Protein AF-A0A522Z2T2-F1 (afdb_monomer)

Nearest PDB structures (foldseek):
  3mfx-assembly2_C-2  TM=6.746E-01  e=1.496E-04  Shewanella oneidensis
  3mfx-assembly1_A  TM=7.084E-01  e=4.549E-04  Shewanella oneidensis
  2pyp-assembly1_A  TM=6.637E-01  e=7.012E-04  Halorhodospira halophila
  1f9i-assembly1_A  TM=6.410E-01  e=2.269E-03  Halorhodospira halophila
  8yb4-assembly1_B  TM=4.774E-01  e=7.808E-03  Arabidopsis thaliana

Radius of gyration: 19.18 Å; Cα contacts (8 Å, |Δi|>4): 299; chains: 1; bounding box: 54×28×52 Å

Secondary structure (DSSP, 8-state):
----EEEETTT--B--S-TTSPEEEE--HHHHHHHHHHHHTTSSSEEEEEEGGGEEEEE-HHHHHHHT--HHHHTTSBHHHHTT-TTTTSTTS---TTT--S-TTHHHHHHHHHH---EEEEEEEEEETTEEEEEEEEEEEETTEEEEEEESS---

Sequence (156 aa):
MSPLRRRCCWCKADLGGPSDAPATDGVCGPCRKALIPSFLDTLPDATILVGDGVRVKSANAAARGEVGRELPDIEDRVLGEIFGCPHAGKPGGCPDPGDCAPCSVQVPVEDTLRNGTPHEDVPAVLRVESRYIPLYVTTRRVKGGVLLSLGRSPSD

Structure (mmCIF, N/CA/C/O backbone):
data_AF-A0A522Z2T2-F1
#
_entry.id   AF-A0A522Z2T2-F1
#
loop_
_atom_site.group_PDB
_atom_site.id
_atom_site.type_symbol
_atom_site.label_atom_id
_atom_site.label_alt_id
_atom_site.label_comp_id
_atom_site.label_asym_id
_atom_site.label_entity_id
_atom_site.label_seq_id
_atom_site.pdbx_PDB_ins_code
_atom_site.Cartn_x
_atom_site.Cartn_y
_atom_site.Cartn_z
_atom_site.occupancy
_atom_site.B_iso_or_equiv
_atom_site.auth_seq_id
_atom_site.auth_comp_id
_atom_site.auth_asym_id
_atom_site.auth_atom_id
_atom_site.pdbx_PDB_model_num
ATOM 1 N N . MET A 1 1 ? 32.204 4.276 -23.599 1.00 64.88 1 MET A N 1
ATOM 2 C CA . MET A 1 1 ? 31.414 3.106 -23.152 1.00 64.88 1 MET A CA 1
ATOM 3 C C . MET A 1 1 ? 30.794 2.470 -24.379 1.00 64.88 1 MET A C 1
ATOM 5 O O . MET A 1 1 ? 30.131 3.187 -25.118 1.00 64.88 1 MET A O 1
ATOM 9 N N . SER A 1 2 ? 31.041 1.183 -24.627 1.00 69.31 2 SER A N 1
ATOM 10 C CA . SER A 1 2 ? 30.378 0.466 -25.722 1.00 69.31 2 SER A CA 1
ATOM 11 C C . SER A 1 2 ? 28.878 0.343 -25.431 1.00 69.31 2 SER A C 1
ATOM 13 O O . SER A 1 2 ? 28.511 0.143 -24.269 1.00 69.31 2 SER A O 1
ATOM 15 N N . PRO A 1 3 ? 28.005 0.489 -26.439 1.00 79.38 3 PRO A N 1
ATOM 16 C CA . PRO A 1 3 ? 26.574 0.309 -26.246 1.00 79.38 3 PRO A CA 1
ATOM 17 C C . PRO A 1 3 ? 26.275 -1.149 -25.877 1.00 79.38 3 PRO A C 1
ATOM 19 O O . PRO A 1 3 ? 26.951 -2.063 -26.341 1.00 79.38 3 PRO A O 1
ATOM 22 N N . LEU A 1 4 ? 25.273 -1.356 -25.022 1.00 89.38 4 LEU A N 1
ATOM 23 C CA . LEU A 1 4 ? 24.837 -2.673 -24.553 1.00 89.38 4 LEU A CA 1
ATOM 24 C C . LEU A 1 4 ? 23.411 -2.934 -25.024 1.00 89.38 4 LEU A C 1
ATOM 26 O O . LEU A 1 4 ? 22.572 -2.028 -25.002 1.00 89.38 4 LEU A O 1
ATOM 30 N N . ARG A 1 5 ? 23.128 -4.182 -25.393 1.00 93.00 5 ARG A N 1
ATOM 31 C CA . ARG A 1 5 ? 21.759 -4.649 -25.598 1.00 93.00 5 ARG A CA 1
ATOM 32 C C . ARG A 1 5 ? 21.145 -4.971 -24.246 1.00 93.00 5 ARG A C 1
ATOM 34 O O . ARG A 1 5 ? 21.795 -5.599 -23.416 1.00 93.00 5 ARG A O 1
ATOM 41 N N . ARG A 1 6 ? 19.893 -4.591 -24.009 1.00 94.12 6 ARG A N 1
ATOM 42 C CA . ARG A 1 6 ? 19.199 -4.906 -22.755 1.00 94.12 6 ARG A CA 1
ATOM 43 C C . ARG A 1 6 ? 17.984 -5.772 -23.016 1.00 94.12 6 ARG A C 1
ATOM 45 O O . ARG A 1 6 ? 17.191 -5.481 -23.904 1.00 94.12 6 ARG A O 1
ATOM 52 N N . ARG A 1 7 ? 17.792 -6.794 -22.190 1.00 95.12 7 ARG A N 1
ATOM 53 C CA . ARG A 1 7 ? 16.581 -7.623 -22.190 1.00 95.12 7 ARG A CA 1
ATOM 54 C C . ARG A 1 7 ? 16.011 -7.738 -20.787 1.00 95.12 7 ARG A C 1
ATOM 56 O O . ARG A 1 7 ? 16.730 -7.608 -19.798 1.00 95.12 7 ARG A O 1
ATOM 63 N N . CYS A 1 8 ? 14.715 -7.995 -20.681 1.00 94.75 8 CYS A N 1
ATOM 64 C CA . CYS A 1 8 ? 14.122 -8.289 -19.389 1.00 94.75 8 CYS A CA 1
ATOM 65 C C . CYS A 1 8 ? 14.595 -9.662 -18.889 1.00 94.75 8 CYS A C 1
ATOM 67 O O . CYS A 1 8 ? 14.428 -10.656 -19.591 1.00 94.75 8 CYS A O 1
ATOM 69 N N . CYS A 1 9 ? 15.115 -9.759 -17.665 1.00 94.69 9 CYS A N 1
ATOM 70 C CA . CYS A 1 9 ? 15.505 -11.036 -17.068 1.00 94.69 9 CYS A CA 1
ATOM 71 C C . CYS A 1 9 ? 14.315 -11.995 -16.906 1.00 94.69 9 CYS A C 1
ATOM 73 O O . CYS A 1 9 ? 14.511 -13.207 -16.974 1.00 94.69 9 CYS A O 1
ATOM 75 N N . TRP A 1 10 ? 13.099 -11.456 -16.765 1.00 93.19 10 TRP A N 1
ATOM 76 C CA . TRP A 1 10 ? 11.876 -12.208 -16.498 1.00 93.19 10 TRP A CA 1
ATOM 77 C C . TRP A 1 10 ? 11.132 -12.588 -17.783 1.00 93.19 10 TRP A C 1
ATOM 79 O O . TRP A 1 10 ? 11.160 -13.744 -18.189 1.00 93.19 10 TRP A O 1
ATOM 89 N N . CYS A 1 11 ? 10.522 -11.622 -18.481 1.00 95.06 11 CYS A N 1
ATOM 90 C CA . CYS A 1 11 ? 9.722 -11.896 -19.684 1.00 95.06 11 CYS A CA 1
ATOM 91 C C . CYS A 1 11 ? 10.523 -11.922 -20.993 1.00 95.06 11 CYS A C 1
ATOM 93 O O . CYS A 1 11 ? 9.941 -12.086 -22.060 1.00 95.06 11 CYS A O 1
ATOM 95 N N . LYS A 1 12 ? 11.843 -11.703 -20.932 1.00 93.75 12 LYS A N 1
ATOM 96 C CA . LYS A 1 12 ? 12.754 -11.645 -22.091 1.00 93.75 12 LYS A CA 1
ATOM 97 C C . LYS A 1 12 ? 12.449 -10.554 -23.127 1.00 93.75 12 LYS A C 1
ATOM 99 O O . LYS A 1 12 ? 13.113 -10.518 -24.157 1.00 93.75 12 LYS A O 1
ATOM 104 N N . ALA A 1 13 ? 11.528 -9.629 -22.836 1.00 94.44 13 ALA A N 1
ATOM 105 C CA . ALA A 1 13 ? 11.248 -8.480 -23.695 1.00 94.44 13 ALA A CA 1
ATOM 106 C C . ALA A 1 13 ? 12.515 -7.659 -23.979 1.00 94.44 13 ALA A C 1
ATOM 108 O O . ALA A 1 13 ? 13.332 -7.446 -23.076 1.00 94.44 13 ALA A O 1
ATOM 109 N N . ASP A 1 14 ? 12.654 -7.182 -25.216 1.00 93.75 14 ASP A N 1
ATOM 110 C CA . ASP A 1 14 ? 13.746 -6.295 -25.612 1.00 93.75 14 ASP A CA 1
ATOM 111 C C . ASP A 1 14 ? 13.560 -4.911 -24.964 1.00 93.75 14 ASP A C 1
ATOM 113 O O . ASP A 1 14 ? 12.473 -4.332 -25.002 1.00 93.75 14 ASP A O 1
ATOM 117 N N . LEU A 1 15 ? 14.609 -4.404 -24.316 1.00 93.00 15 LEU A N 1
ATOM 118 C CA . LEU A 1 15 ? 14.635 -3.110 -23.621 1.00 93.00 15 LEU A CA 1
ATOM 119 C C . LEU A 1 15 ? 15.507 -2.079 -24.361 1.00 93.00 15 LEU A C 1
ATOM 121 O O . LEU A 1 15 ? 15.860 -1.031 -23.799 1.00 93.00 15 LEU A O 1
ATOM 125 N N . GLY A 1 16 ? 15.864 -2.384 -25.610 1.00 92.81 16 GLY A N 1
ATOM 126 C CA . GLY A 1 16 ? 16.629 -1.544 -26.518 1.00 92.81 16 GLY A CA 1
ATOM 127 C C . GLY A 1 16 ? 18.139 -1.782 -26.472 1.00 92.81 16 GLY A C 1
ATOM 128 O O . GLY A 1 16 ? 18.678 -2.466 -25.598 1.00 92.81 16 GLY A O 1
ATOM 129 N N . GLY A 1 17 ? 18.820 -1.145 -27.423 1.00 90.25 17 GLY A N 1
ATOM 130 C CA . GLY A 1 17 ? 20.255 -1.275 -27.677 1.00 90.25 17 GLY A CA 1
ATOM 131 C C . GLY A 1 17 ? 20.541 -1.974 -29.015 1.00 90.25 17 GLY A C 1
ATOM 132 O O . GLY A 1 17 ? 19.614 -2.494 -29.638 1.00 90.25 17 GLY A O 1
ATOM 133 N N . PRO A 1 18 ? 21.799 -1.967 -29.487 1.00 90.94 18 PRO A N 1
ATOM 134 C CA . PRO A 1 18 ? 22.174 -2.609 -30.747 1.00 90.94 18 PRO A CA 1
ATOM 135 C C . PRO A 1 18 ? 22.023 -4.132 -30.672 1.00 90.94 18 PRO A C 1
ATOM 137 O O . PRO A 1 18 ? 22.346 -4.740 -29.654 1.00 90.94 18 PRO A O 1
ATOM 140 N N . SER A 1 19 ? 21.542 -4.765 -31.742 1.00 86.12 19 SER A N 1
ATOM 141 C CA . SER A 1 19 ? 21.282 -6.213 -31.784 1.00 86.12 19 SER A CA 1
ATOM 142 C C . SER A 1 19 ? 22.541 -7.078 -31.664 1.00 86.12 19 SER A C 1
ATOM 144 O O . SER A 1 19 ? 22.454 -8.221 -31.219 1.00 86.12 19 SER A O 1
ATOM 146 N N . ASP A 1 20 ? 23.685 -6.527 -32.060 1.00 88.31 20 ASP A N 1
ATOM 147 C CA . ASP A 1 20 ? 25.023 -7.122 -32.102 1.00 88.31 20 ASP A CA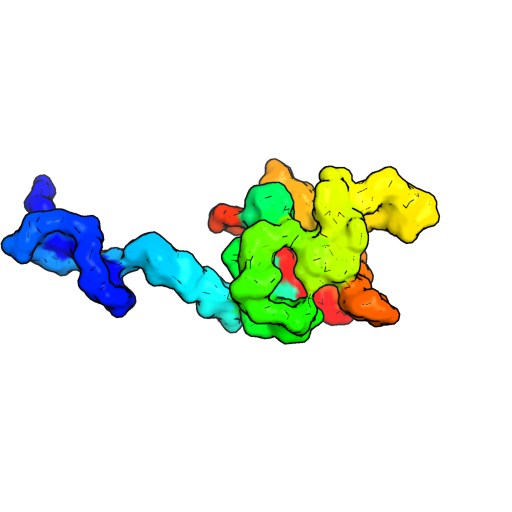 1
ATOM 148 C C . ASP A 1 20 ? 25.884 -6.794 -30.866 1.00 88.31 20 ASP A C 1
ATOM 150 O O . ASP A 1 20 ? 27.005 -7.283 -30.734 1.00 88.31 20 ASP A O 1
ATOM 154 N N . ALA A 1 21 ? 25.360 -5.999 -29.929 1.00 89.56 21 ALA A N 1
ATOM 155 C CA . ALA A 1 21 ? 26.043 -5.666 -28.687 1.00 89.56 21 ALA A CA 1
ATOM 156 C C . ALA A 1 21 ? 25.916 -6.775 -27.619 1.00 89.56 21 ALA A C 1
ATOM 158 O O . ALA A 1 21 ? 24.910 -7.494 -27.582 1.00 89.56 21 ALA A O 1
ATOM 159 N N . PRO A 1 22 ? 26.874 -6.876 -26.673 1.00 90.00 22 PRO A N 1
ATOM 160 C CA . PRO A 1 22 ? 26.738 -7.736 -25.501 1.00 90.00 22 PRO A CA 1
ATOM 161 C C . PRO A 1 22 ? 25.434 -7.459 -24.743 1.00 90.00 22 PRO A C 1
ATOM 163 O O . PRO A 1 22 ? 25.052 -6.302 -24.534 1.00 90.00 22 PRO A O 1
ATOM 166 N N . ALA A 1 23 ? 24.755 -8.532 -24.333 1.00 89.00 23 ALA A N 1
ATOM 167 C CA . ALA A 1 23 ? 23.475 -8.447 -23.645 1.00 89.00 23 ALA A CA 1
ATOM 168 C C . ALA A 1 23 ? 23.658 -8.309 -22.129 1.00 89.00 23 ALA A C 1
ATOM 170 O O . ALA A 1 23 ? 24.373 -9.095 -21.509 1.00 89.00 23 ALA A O 1
ATOM 171 N N . THR A 1 24 ? 22.948 -7.359 -21.529 1.00 93.06 24 THR A N 1
ATOM 172 C CA . THR A 1 24 ? 22.735 -7.285 -20.083 1.00 93.06 24 THR A CA 1
ATOM 173 C C . THR A 1 24 ? 21.266 -7.467 -19.742 1.00 93.06 24 THR A C 1
ATOM 175 O O . THR A 1 24 ? 20.362 -7.243 -20.556 1.00 93.06 24 THR A O 1
ATOM 178 N N . ASP A 1 25 ? 21.030 -7.903 -18.512 1.00 92.69 25 ASP A N 1
ATOM 179 C CA . ASP A 1 25 ? 19.695 -8.147 -18.000 1.00 92.69 25 ASP A CA 1
ATOM 180 C C . ASP A 1 25 ? 19.193 -6.939 -17.187 1.00 92.69 25 ASP A C 1
ATOM 182 O O . ASP A 1 25 ? 19.935 -6.300 -16.441 1.00 92.69 25 ASP A O 1
ATOM 186 N N . GLY A 1 26 ? 17.907 -6.623 -17.337 1.00 91.00 26 GLY A N 1
ATOM 187 C CA . GLY A 1 26 ? 17.175 -5.641 -16.533 1.00 91.00 26 GLY A CA 1
ATOM 188 C C . GLY A 1 26 ? 15.745 -6.106 -16.254 1.00 91.00 26 GLY A C 1
ATOM 189 O O . GLY A 1 26 ? 15.358 -7.207 -16.634 1.00 91.00 26 GLY A O 1
ATOM 190 N N . VAL A 1 27 ? 14.913 -5.280 -15.619 1.00 92.38 27 VAL A N 1
ATOM 191 C CA . VAL A 1 27 ? 13.489 -5.599 -15.394 1.00 92.38 27 VAL A CA 1
ATOM 192 C C . VAL A 1 27 ? 12.627 -4.576 -16.124 1.00 92.38 27 VAL A C 1
ATOM 194 O O . VAL A 1 27 ? 12.732 -3.373 -15.876 1.00 92.38 27 VAL A O 1
ATOM 197 N N . CYS A 1 28 ? 11.779 -5.043 -17.043 1.00 94.38 28 CYS A N 1
ATOM 198 C CA . CYS A 1 28 ? 10.869 -4.167 -17.775 1.00 94.38 28 CYS A CA 1
ATOM 199 C C . CYS A 1 28 ? 9.810 -3.564 -16.836 1.00 94.38 28 CYS A C 1
ATOM 201 O O . CYS A 1 28 ? 9.549 -4.088 -15.753 1.00 94.38 28 CYS A O 1
ATOM 203 N N . GLY A 1 29 ? 9.175 -2.463 -17.250 1.00 90.81 29 GLY A N 1
ATOM 204 C CA . GLY A 1 29 ? 8.119 -1.811 -16.463 1.00 90.81 29 GLY A CA 1
ATOM 205 C C . GLY A 1 29 ? 6.998 -2.763 -16.012 1.00 90.81 29 GLY A C 1
ATOM 206 O O . GLY A 1 29 ? 6.704 -2.783 -14.816 1.00 90.81 29 GLY A O 1
ATOM 207 N N . PRO A 1 30 ? 6.411 -3.573 -16.916 1.00 92.12 30 PRO A N 1
ATOM 208 C CA . PRO A 1 30 ? 5.396 -4.566 -16.560 1.00 92.12 30 PRO A CA 1
ATOM 209 C C . PRO A 1 30 ? 5.867 -5.589 -15.519 1.00 92.12 30 PRO A C 1
ATOM 211 O O . PRO A 1 30 ? 5.218 -5.743 -14.489 1.00 92.12 30 PRO A O 1
ATOM 214 N N . CYS A 1 31 ? 7.026 -6.227 -15.724 1.00 91.25 31 CYS A N 1
ATOM 215 C CA . CYS A 1 31 ? 7.559 -7.195 -14.761 1.00 91.25 31 CYS A CA 1
ATOM 216 C C . CYS A 1 31 ? 7.891 -6.541 -13.419 1.00 91.25 31 CYS A C 1
ATOM 218 O O . CYS A 1 31 ? 7.637 -7.133 -12.380 1.00 91.25 31 CYS A O 1
ATOM 220 N N . ARG A 1 32 ? 8.389 -5.298 -13.412 1.00 89.94 32 ARG A N 1
ATOM 221 C CA . ARG A 1 32 ? 8.641 -4.566 -12.165 1.00 89.94 32 ARG A CA 1
ATOM 222 C C . ARG A 1 32 ? 7.353 -4.339 -11.373 1.00 89.94 32 ARG A C 1
ATOM 224 O O . ARG A 1 32 ? 7.379 -4.473 -10.158 1.00 89.94 32 ARG A O 1
ATOM 231 N N . LYS A 1 33 ? 6.245 -3.998 -12.042 1.00 86.19 33 LYS A N 1
ATOM 232 C CA . LYS A 1 33 ? 4.933 -3.855 -11.389 1.00 86.19 33 LYS A CA 1
ATOM 233 C C . LYS A 1 33 ? 4.428 -5.196 -10.851 1.00 86.19 33 LYS A C 1
ATOM 235 O O . LYS A 1 33 ? 4.003 -5.255 -9.706 1.00 86.19 33 LYS A O 1
ATOM 240 N N . ALA A 1 34 ? 4.560 -6.264 -11.637 1.00 87.44 34 ALA A N 1
ATOM 241 C CA . ALA A 1 34 ? 4.135 -7.608 -11.247 1.00 87.44 34 ALA A CA 1
ATOM 242 C C . ALA A 1 34 ? 4.901 -8.180 -10.037 1.00 87.44 34 ALA A C 1
ATOM 244 O O . ALA A 1 34 ? 4.393 -9.070 -9.369 1.00 87.44 34 ALA A O 1
ATOM 245 N N . LEU A 1 35 ? 6.100 -7.666 -9.733 1.00 89.38 35 LEU A N 1
ATOM 246 C CA . LEU A 1 35 ? 6.871 -8.065 -8.551 1.00 89.38 35 LEU A CA 1
ATOM 247 C C . LEU A 1 35 ? 6.371 -7.436 -7.244 1.00 89.38 35 LEU A C 1
ATOM 249 O O . LEU A 1 35 ? 6.713 -7.941 -6.179 1.00 89.38 35 LEU A O 1
ATOM 253 N N . ILE A 1 36 ? 5.600 -6.342 -7.295 1.00 90.88 36 ILE A N 1
ATOM 254 C CA . ILE A 1 36 ? 5.175 -5.625 -6.083 1.00 90.88 36 ILE A CA 1
ATOM 255 C C . ILE A 1 36 ? 4.319 -6.522 -5.177 1.00 90.88 36 ILE A C 1
ATOM 257 O O . ILE A 1 36 ? 4.676 -6.632 -4.006 1.00 90.88 36 ILE A O 1
ATOM 261 N N . PRO A 1 37 ? 3.264 -7.210 -5.663 1.00 88.31 37 PRO A N 1
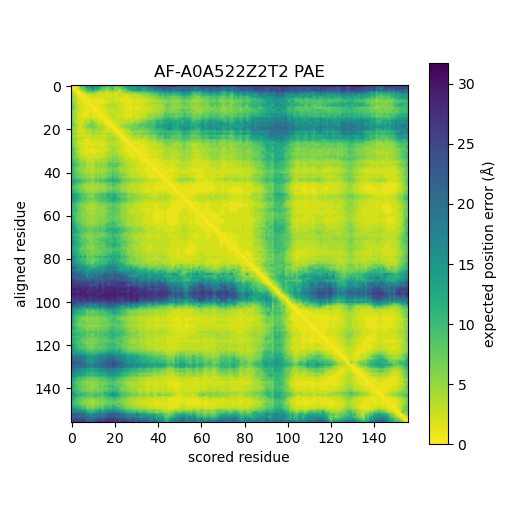ATOM 262 C CA . PRO A 1 37 ? 2.499 -8.128 -4.822 1.00 88.31 37 PRO A CA 1
ATOM 263 C C . PRO A 1 37 ? 3.371 -9.209 -4.182 1.00 88.31 37 PRO A C 1
ATOM 265 O O . PRO A 1 37 ? 3.304 -9.396 -2.975 1.00 88.31 37 PRO A O 1
ATOM 268 N N . SER A 1 38 ? 4.254 -9.843 -4.962 1.00 89.50 38 SER A N 1
ATOM 269 C CA . SER A 1 38 ? 5.140 -10.903 -4.465 1.00 89.50 38 SER A CA 1
ATOM 270 C C . SER A 1 38 ? 6.145 -10.409 -3.427 1.00 89.50 38 SER A C 1
ATOM 272 O O . SER A 1 38 ? 6.511 -11.160 -2.532 1.00 89.50 38 SER A O 1
ATOM 274 N N . PHE A 1 39 ? 6.598 -9.158 -3.526 1.00 91.50 39 PHE A N 1
ATOM 275 C CA . PHE A 1 39 ? 7.396 -8.534 -2.473 1.00 91.50 39 PHE A CA 1
ATOM 276 C C . PHE A 1 39 ? 6.560 -8.288 -1.212 1.00 91.50 39 PHE A C 1
ATOM 278 O O . PHE A 1 39 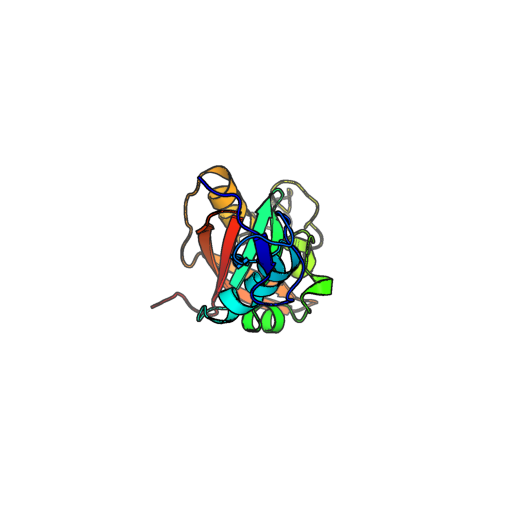? 7.014 -8.573 -0.112 1.00 91.50 39 PHE A O 1
ATOM 285 N N . LEU A 1 40 ? 5.331 -7.785 -1.345 1.00 95.12 40 LEU A N 1
ATOM 286 C CA . LEU A 1 40 ? 4.459 -7.586 -0.184 1.00 95.12 40 LEU A CA 1
ATOM 287 C C . LEU A 1 40 ? 4.083 -8.920 0.486 1.00 95.12 40 LEU A C 1
ATOM 289 O O . LEU A 1 40 ? 3.887 -8.950 1.696 1.00 95.12 40 LEU A O 1
ATOM 293 N N . ASP A 1 41 ? 4.018 -10.020 -0.270 1.00 95.12 41 ASP A N 1
ATOM 294 C CA . ASP A 1 41 ? 3.805 -11.375 0.258 1.00 95.12 41 ASP A CA 1
ATOM 295 C C . ASP A 1 41 ? 4.968 -11.866 1.146 1.00 95.12 41 ASP A C 1
ATOM 297 O O . ASP A 1 41 ? 4.801 -12.842 1.871 1.00 95.12 41 ASP A O 1
ATOM 301 N N . THR A 1 42 ? 6.134 -11.202 1.138 1.00 94.00 42 THR A N 1
ATOM 302 C CA . THR A 1 42 ? 7.222 -11.506 2.089 1.00 94.00 42 THR A CA 1
ATOM 303 C C . THR A 1 42 ? 7.063 -10.795 3.432 1.00 94.00 42 THR A C 1
ATOM 305 O O . THR A 1 42 ? 7.858 -11.038 4.338 1.00 94.00 42 THR A O 1
ATOM 308 N N . LEU A 1 43 ? 6.109 -9.867 3.553 1.00 92.19 43 LEU A N 1
ATOM 309 C CA . LEU A 1 43 ? 5.823 -9.173 4.806 1.00 92.19 43 LEU A CA 1
ATOM 310 C C . LEU A 1 43 ? 4.921 -10.049 5.690 1.00 92.19 43 LEU A C 1
ATOM 312 O O . LEU A 1 43 ? 4.030 -10.714 5.161 1.00 92.19 43 LEU A O 1
ATOM 316 N N . PRO A 1 44 ? 5.144 -10.062 7.016 1.00 88.56 44 PRO A N 1
ATOM 317 C CA . PRO A 1 44 ? 4.403 -10.937 7.925 1.00 88.56 44 PRO A CA 1
ATOM 318 C C . PRO A 1 44 ? 2.936 -10.518 8.091 1.00 88.56 44 PRO A C 1
ATOM 320 O O . PRO A 1 44 ? 2.073 -11.371 8.293 1.00 88.56 44 PRO A O 1
ATOM 323 N N . ASP A 1 45 ? 2.654 -9.220 7.979 1.00 90.81 45 ASP A N 1
ATOM 324 C CA . ASP A 1 45 ? 1.333 -8.656 8.239 1.00 90.81 45 ASP A CA 1
ATOM 325 C C . ASP A 1 45 ? 0.478 -8.579 6.974 1.00 90.81 45 ASP A C 1
ATOM 327 O O . ASP A 1 45 ? 0.974 -8.590 5.847 1.00 90.81 45 ASP A O 1
ATOM 331 N N . ALA A 1 46 ? -0.830 -8.407 7.147 1.00 94.00 46 ALA A N 1
ATOM 332 C CA . ALA A 1 46 ? -1.716 -8.015 6.060 1.00 94.00 46 ALA A CA 1
ATOM 333 C C . ALA A 1 46 ? -1.367 -6.591 5.590 1.00 94.00 46 ALA A C 1
ATOM 335 O O . ALA A 1 46 ? -1.754 -5.617 6.231 1.00 94.00 46 ALA A O 1
ATOM 336 N N . THR A 1 47 ? -0.650 -6.457 4.469 1.00 96.25 47 THR A N 1
ATOM 337 C CA . THR A 1 47 ? -0.101 -5.173 4.006 1.00 96.25 47 THR A CA 1
ATOM 338 C C . THR A 1 47 ? -0.677 -4.708 2.670 1.00 96.25 47 THR A C 1
ATOM 340 O O . THR A 1 47 ? -0.733 -5.443 1.679 1.00 96.25 47 THR A O 1
ATOM 343 N N . ILE A 1 48 ? -1.023 -3.421 2.623 1.00 96.38 48 ILE A N 1
ATOM 344 C CA . ILE A 1 48 ? -1.509 -2.689 1.453 1.00 96.38 48 ILE A CA 1
ATOM 345 C C . ILE A 1 48 ? -0.518 -1.568 1.126 1.00 96.38 48 ILE A C 1
ATOM 347 O O . ILE A 1 48 ? -0.156 -0.773 1.990 1.00 96.38 48 ILE A O 1
ATOM 351 N N . LEU A 1 49 ? -0.093 -1.467 -0.133 1.00 97.12 49 LEU A N 1
ATOM 352 C CA . LEU A 1 49 ? 0.662 -0.318 -0.627 1.00 97.12 49 LEU A CA 1
ATOM 353 C C . LEU A 1 49 ? -0.315 0.751 -1.116 1.00 97.12 49 LEU A C 1
ATOM 355 O O . LEU A 1 49 ? -1.061 0.527 -2.070 1.00 97.12 49 LEU A O 1
ATOM 359 N N . VAL A 1 50 ? -0.270 1.928 -0.502 1.00 96.62 50 VAL A N 1
ATOM 360 C CA . VAL A 1 50 ? -1.130 3.072 -0.813 1.00 96.62 50 VAL A CA 1
ATOM 361 C C . VAL A 1 50 ? -0.293 4.199 -1.413 1.00 96.62 50 VAL A C 1
ATOM 363 O O . VAL A 1 50 ? 0.733 4.584 -0.862 1.00 96.62 50 VAL A O 1
ATOM 366 N N . GLY A 1 51 ? -0.709 4.723 -2.560 1.00 94.88 51 GLY A N 1
ATOM 367 C CA . GLY A 1 51 ? -0.074 5.851 -3.237 1.00 94.88 51 GLY A CA 1
ATOM 368 C C . GLY A 1 51 ? -0.851 7.157 -3.075 1.00 94.88 51 GLY A C 1
ATOM 369 O O . GLY A 1 51 ? -1.698 7.306 -2.193 1.00 94.88 51 GLY A O 1
ATOM 370 N N . ASP A 1 52 ? -0.565 8.103 -3.967 1.00 89.94 52 ASP A N 1
ATOM 371 C CA . ASP A 1 52 ? -1.184 9.430 -3.970 1.00 89.94 52 ASP A CA 1
ATOM 372 C C . ASP A 1 52 ? -2.716 9.372 -4.045 1.00 89.94 52 ASP A C 1
ATOM 374 O O . ASP A 1 52 ? -3.301 8.472 -4.657 1.00 89.94 52 ASP A O 1
ATOM 378 N N . GLY A 1 53 ? -3.372 10.348 -3.411 1.00 87.19 53 GLY A N 1
ATOM 379 C CA . GLY A 1 53 ? -4.834 10.388 -3.312 1.00 87.19 53 GLY A CA 1
ATOM 380 C C . GLY A 1 53 ? -5.423 9.221 -2.514 1.00 87.19 53 GLY A C 1
ATOM 381 O O . GLY A 1 53 ? -6.580 8.873 -2.725 1.00 87.19 53 GLY A O 1
ATOM 382 N N . VAL A 1 54 ? -4.619 8.596 -1.643 1.00 90.62 54 VAL A N 1
ATOM 383 C CA . VAL A 1 54 ? -5.000 7.427 -0.835 1.00 90.62 54 VAL A CA 1
ATOM 384 C C . VAL A 1 54 ? -5.482 6.263 -1.719 1.00 90.62 54 VAL A C 1
ATOM 386 O O . VAL A 1 54 ? -6.400 5.522 -1.366 1.00 90.62 54 VAL A O 1
ATOM 389 N N . ARG A 1 55 ? -4.879 6.112 -2.908 1.00 93.44 55 ARG A N 1
ATOM 390 C CA . ARG A 1 55 ? -5.226 5.054 -3.867 1.00 93.44 55 ARG A CA 1
ATOM 391 C C . ARG A 1 55 ? -4.368 3.819 -3.678 1.00 93.44 55 ARG A C 1
ATOM 393 O O . ARG A 1 55 ? -3.141 3.911 -3.629 1.00 93.44 55 ARG A O 1
ATOM 400 N N . VAL A 1 56 ? -5.000 2.656 -3.642 1.00 95.00 56 VAL A N 1
ATOM 401 C CA . VAL A 1 56 ? -4.318 1.366 -3.524 1.00 95.00 56 VAL A CA 1
ATOM 402 C C . VAL A 1 56 ? -3.482 1.105 -4.775 1.00 95.00 56 VAL A C 1
ATOM 404 O O . VAL A 1 56 ? -3.945 1.250 -5.904 1.00 95.00 56 VAL A O 1
ATOM 407 N N . LYS A 1 57 ? -2.221 0.727 -4.580 1.00 95.12 57 LYS A N 1
ATOM 408 C CA . LYS A 1 57 ? -1.294 0.343 -5.653 1.00 95.12 57 LYS A CA 1
ATOM 409 C C . LYS A 1 57 ? -1.073 -1.158 -5.728 1.00 95.12 57 LYS A C 1
ATOM 411 O O . LYS A 1 57 ? -0.746 -1.637 -6.802 1.00 95.12 57 LYS A O 1
ATOM 416 N N . SER A 1 58 ? -1.179 -1.858 -4.601 1.00 95.75 58 SER A N 1
ATOM 417 C CA . SER A 1 58 ? -1.045 -3.313 -4.490 1.00 95.75 58 SER A CA 1
ATOM 418 C C . SER A 1 58 ? -1.416 -3.747 -3.068 1.00 95.75 58 SER A C 1
ATOM 420 O O . SER A 1 58 ? -1.419 -2.925 -2.153 1.00 95.75 58 SER A O 1
ATOM 422 N N . ALA A 1 59 ? -1.658 -5.038 -2.858 1.00 96.06 59 ALA A N 1
ATOM 423 C CA . ALA A 1 59 ? -1.796 -5.654 -1.539 1.00 96.06 59 ALA A CA 1
ATOM 424 C C . ALA A 1 59 ? -1.248 -7.088 -1.557 1.00 96.06 59 ALA A C 1
ATOM 426 O O . ALA A 1 59 ? -1.279 -7.739 -2.609 1.00 96.06 59 ALA A O 1
ATOM 427 N N . ASN A 1 60 ? -0.762 -7.578 -0.416 1.00 96.00 60 ASN A N 1
ATOM 428 C CA . ASN A 1 60 ? -0.378 -8.983 -0.272 1.00 96.00 60 ASN A CA 1
ATOM 429 C C . ASN A 1 60 ? -1.592 -9.904 -0.086 1.00 96.00 60 ASN A C 1
ATOM 431 O O . ASN A 1 60 ? -2.720 -9.446 0.107 1.00 96.00 60 ASN A O 1
ATOM 435 N N . ALA A 1 61 ? -1.364 -11.213 -0.167 1.00 94.69 61 ALA A N 1
ATOM 436 C CA . ALA A 1 61 ? -2.400 -12.231 -0.043 1.00 94.69 61 ALA A CA 1
ATOM 437 C C . ALA A 1 61 ? -3.163 -12.141 1.288 1.00 94.69 61 ALA A C 1
ATOM 439 O O . ALA A 1 61 ? -4.386 -12.274 1.294 1.00 94.69 61 ALA A O 1
ATOM 440 N N . ALA A 1 62 ? -2.469 -11.851 2.394 1.00 93.56 62 ALA A N 1
ATOM 441 C CA . ALA A 1 62 ? -3.093 -11.690 3.705 1.00 93.56 62 ALA A CA 1
ATOM 442 C C . ALA A 1 62 ? -4.078 -10.505 3.731 1.00 93.56 62 ALA A C 1
ATOM 444 O O . ALA A 1 62 ? -5.230 -10.675 4.123 1.00 93.56 62 ALA A O 1
ATOM 445 N N . ALA A 1 63 ? -3.682 -9.332 3.224 1.00 92.50 63 ALA A N 1
ATOM 446 C CA . ALA A 1 63 ? -4.574 -8.176 3.122 1.00 92.50 63 ALA A CA 1
ATOM 447 C C . ALA A 1 63 ? -5.763 -8.419 2.186 1.00 92.50 63 ALA A C 1
ATOM 449 O O . ALA A 1 63 ? -6.876 -8.003 2.497 1.00 92.50 63 ALA A O 1
ATOM 450 N N . ARG A 1 64 ? -5.560 -9.121 1.065 1.00 92.50 64 ARG A N 1
ATOM 451 C CA . ARG A 1 64 ? -6.664 -9.518 0.172 1.00 92.50 64 ARG A CA 1
ATOM 452 C C . ARG A 1 64 ? -7.665 -10.432 0.870 1.00 92.50 64 ARG A C 1
ATOM 454 O O . ARG A 1 64 ? -8.865 -10.251 0.688 1.00 92.50 64 ARG A O 1
ATOM 461 N N . GLY A 1 65 ? -7.177 -11.350 1.705 1.00 89.69 65 GLY A N 1
ATOM 462 C CA . GLY A 1 65 ? -8.008 -12.204 2.551 1.00 89.69 65 GLY A CA 1
ATOM 463 C C . GLY A 1 65 ? -8.831 -11.416 3.574 1.00 89.69 65 GLY A C 1
ATOM 464 O O . GLY A 1 65 ? -10.024 -11.666 3.704 1.00 89.69 65 GLY A O 1
ATOM 465 N N . GLU A 1 66 ? -8.227 -10.431 4.248 1.00 86.25 66 GLU A N 1
ATOM 466 C CA . GLU A 1 66 ? -8.925 -9.572 5.223 1.00 86.25 66 GLU A CA 1
ATOM 467 C C . GLU A 1 66 ? -9.965 -8.650 4.562 1.00 86.25 66 GLU A C 1
ATOM 469 O O . GLU A 1 66 ? -11.045 -8.424 5.105 1.00 86.25 66 GLU A O 1
ATOM 474 N N . VAL A 1 67 ? -9.666 -8.129 3.368 1.00 85.75 67 VAL A N 1
ATOM 475 C CA . VAL A 1 67 ? -10.585 -7.265 2.605 1.00 85.75 67 VAL A CA 1
ATOM 476 C C . VAL A 1 67 ? -11.651 -8.078 1.852 1.00 85.75 67 VAL A C 1
ATOM 478 O O . VAL A 1 67 ? -12.716 -7.550 1.532 1.00 85.75 67 VAL A O 1
ATOM 481 N N . GLY A 1 68 ? -11.382 -9.352 1.557 1.00 87.81 68 GLY A N 1
ATOM 482 C CA . GLY A 1 68 ? -12.252 -10.222 0.764 1.00 87.81 68 GLY A CA 1
ATOM 483 C C . GLY A 1 68 ? -12.315 -9.842 -0.720 1.00 87.81 68 GLY A C 1
ATOM 484 O O . GLY A 1 68 ? -13.371 -9.975 -1.337 1.00 87.81 68 GLY A O 1
ATOM 485 N N . ARG A 1 69 ? -11.223 -9.311 -1.292 1.00 89.88 69 ARG A N 1
ATOM 486 C CA . ARG A 1 69 ? -11.159 -8.823 -2.687 1.00 89.88 69 ARG A CA 1
ATOM 487 C C . ARG A 1 69 ? -9.822 -9.153 -3.347 1.00 89.88 69 ARG A C 1
ATOM 489 O O . ARG A 1 69 ? -8.782 -9.116 -2.690 1.00 89.88 69 ARG A O 1
ATOM 496 N N . GLU A 1 70 ? -9.834 -9.388 -4.658 1.00 92.94 70 GLU A N 1
ATOM 497 C CA . GLU A 1 70 ? -8.616 -9.650 -5.432 1.00 92.94 70 GLU A CA 1
ATOM 498 C C . GLU A 1 70 ? -7.938 -8.362 -5.925 1.00 92.94 70 GLU A C 1
ATOM 500 O O . GLU A 1 70 ? -8.549 -7.294 -5.956 1.00 92.94 70 GLU A O 1
ATOM 505 N N . LEU A 1 71 ? -6.659 -8.449 -6.333 1.00 91.50 71 LEU A N 1
ATOM 506 C CA . LEU A 1 71 ? -5.886 -7.289 -6.822 1.00 91.50 71 LEU A CA 1
ATOM 507 C C . LEU A 1 71 ? -6.629 -6.456 -7.884 1.00 91.50 71 LEU A C 1
ATOM 509 O O . LEU A 1 71 ? -6.693 -5.239 -7.709 1.00 91.50 71 LEU A O 1
ATOM 513 N N . PRO A 1 72 ? -7.225 -7.051 -8.939 1.00 91.88 72 PRO A N 1
ATOM 514 C CA . PRO A 1 72 ? -7.927 -6.277 -9.964 1.00 91.88 72 PRO A CA 1
ATOM 515 C C . PRO A 1 72 ? -9.123 -5.476 -9.432 1.00 91.88 72 PRO A C 1
ATOM 517 O O . PRO A 1 72 ? -9.508 -4.481 -10.043 1.00 91.88 72 PRO A O 1
ATOM 520 N N . ASP A 1 73 ? -9.701 -5.886 -8.299 1.00 89.88 73 ASP A N 1
ATOM 521 C CA . ASP A 1 73 ? -10.857 -5.224 -7.691 1.00 89.88 73 ASP A CA 1
ATOM 522 C C . ASP A 1 73 ? -10.459 -4.051 -6.788 1.00 89.88 73 ASP A C 1
ATOM 524 O O . ASP A 1 73 ? -11.283 -3.172 -6.520 1.00 89.88 73 ASP A O 1
ATOM 528 N N . ILE A 1 74 ? -9.213 -4.039 -6.303 1.00 91.88 74 ILE A N 1
ATOM 529 C CA . ILE A 1 74 ? -8.711 -3.041 -5.350 1.00 91.88 74 ILE A CA 1
ATOM 530 C C . ILE A 1 74 ? -7.689 -2.083 -5.958 1.00 91.88 74 ILE A C 1
ATOM 532 O O . ILE A 1 74 ? -7.554 -0.972 -5.456 1.00 91.88 74 ILE A O 1
ATOM 536 N N . GLU A 1 75 ? -6.971 -2.463 -7.017 1.00 92.94 75 GLU A N 1
ATOM 537 C CA . GLU A 1 75 ? -5.978 -1.589 -7.644 1.00 92.94 75 GLU A CA 1
ATOM 538 C C . GLU A 1 75 ? -6.602 -0.281 -8.147 1.00 92.94 75 GLU A C 1
ATOM 540 O O . GLU A 1 75 ? -7.678 -0.243 -8.740 1.00 92.94 75 GLU A O 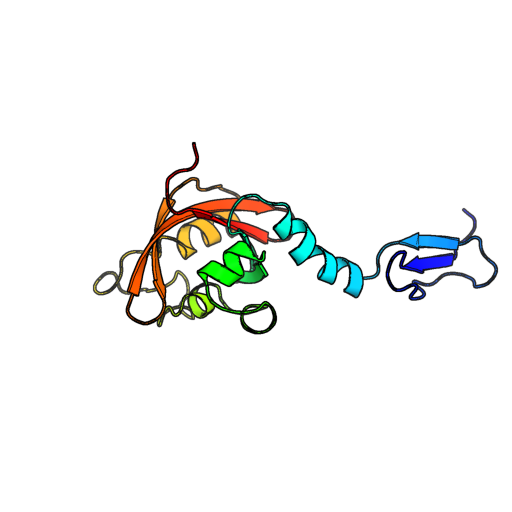1
ATOM 545 N N . ASP A 1 76 ? -5.897 0.816 -7.874 1.00 92.38 76 ASP A N 1
ATOM 546 C CA . ASP A 1 76 ? -6.282 2.195 -8.172 1.00 92.38 76 ASP A CA 1
ATOM 547 C C . ASP A 1 76 ? -7.589 2.673 -7.514 1.00 92.38 76 ASP A C 1
ATOM 549 O O . ASP A 1 76 ? -7.995 3.816 -7.725 1.00 92.38 76 ASP A O 1
ATOM 553 N N . ARG A 1 77 ? -8.225 1.868 -6.655 1.00 91.06 77 ARG A N 1
ATOM 554 C CA . ARG A 1 77 ? -9.367 2.295 -5.835 1.00 91.06 77 ARG A CA 1
ATOM 555 C C . ARG A 1 77 ? -8.923 3.167 -4.676 1.00 91.06 77 ARG A C 1
ATOM 557 O O . ARG A 1 77 ? -7.802 3.044 -4.177 1.00 91.06 77 ARG A O 1
ATOM 564 N N . VAL A 1 78 ? -9.817 4.044 -4.229 1.00 90.06 78 VAL A N 1
ATOM 565 C CA . VAL A 1 78 ? -9.584 4.802 -2.995 1.00 90.06 78 VAL A CA 1
ATOM 566 C C . VAL A 1 78 ? -9.660 3.828 -1.824 1.00 90.06 78 VAL A C 1
ATOM 568 O O . VAL A 1 78 ? -10.549 2.982 -1.777 1.00 90.06 78 VAL A O 1
ATOM 571 N N . LEU A 1 79 ? -8.741 3.940 -0.866 1.00 89.00 79 LEU A N 1
ATOM 572 C CA . LEU A 1 79 ? -8.617 3.008 0.256 1.00 89.00 79 LEU A CA 1
ATOM 573 C C . LEU A 1 79 ? -9.943 2.788 1.001 1.00 89.00 79 LEU A C 1
ATOM 575 O O . LEU A 1 79 ? -10.266 1.667 1.359 1.00 89.00 79 LEU A O 1
ATOM 579 N N . GLY A 1 80 ? -10.761 3.824 1.191 1.00 83.50 80 GLY A N 1
ATOM 580 C CA . GLY A 1 80 ? -12.070 3.651 1.824 1.00 83.50 80 GLY A CA 1
ATOM 581 C C . GLY A 1 80 ? -13.041 2.759 1.029 1.00 83.50 80 GLY A C 1
ATOM 582 O O . GLY A 1 80 ? -13.875 2.091 1.635 1.00 83.50 80 GLY A O 1
ATOM 583 N N . GLU A 1 81 ? -12.946 2.721 -0.304 1.00 84.88 81 GLU A N 1
ATOM 584 C CA . GLU A 1 81 ? -13.853 1.949 -1.169 1.00 84.88 81 GLU A CA 1
ATOM 585 C C . GLU A 1 81 ? -13.631 0.448 -0.995 1.00 84.88 81 GLU A C 1
ATOM 587 O O . GLU A 1 81 ? -14.596 -0.316 -0.930 1.00 84.88 81 GLU A O 1
ATOM 592 N N . ILE A 1 82 ? -12.371 0.022 -0.857 1.00 86.81 82 ILE A N 1
ATOM 593 C CA . ILE A 1 82 ? -12.040 -1.401 -0.691 1.00 86.81 82 ILE A CA 1
ATOM 594 C C . ILE A 1 82 ? -12.614 -1.936 0.627 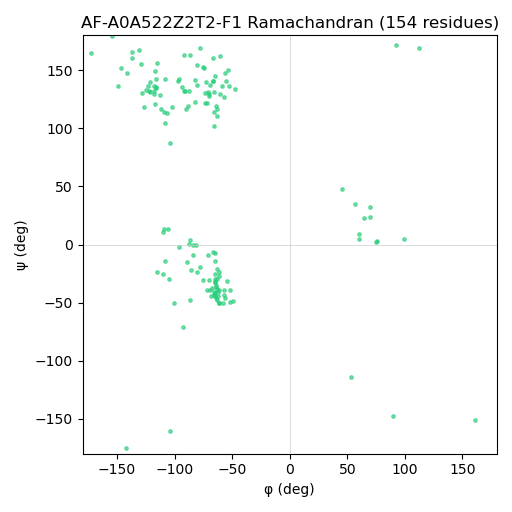1.00 86.81 82 ILE A C 1
ATOM 596 O O . ILE A 1 82 ? -13.066 -3.077 0.683 1.00 86.81 82 ILE A O 1
ATOM 600 N N . PHE A 1 83 ? -12.675 -1.074 1.647 1.00 81.12 83 PHE A N 1
ATOM 601 C CA . PHE A 1 83 ? -13.234 -1.358 2.963 1.00 81.12 83 PHE A CA 1
ATOM 602 C C . PHE A 1 83 ? -14.747 -1.123 3.059 1.00 81.12 83 PHE A C 1
ATOM 604 O O . PHE A 1 83 ? -15.297 -1.235 4.147 1.00 81.12 83 PHE A O 1
ATOM 611 N N . GLY A 1 84 ? -15.442 -0.770 1.970 1.00 73.38 84 GLY A N 1
ATOM 612 C CA . GLY A 1 84 ? -16.896 -0.552 2.000 1.00 73.38 84 GLY A CA 1
ATOM 613 C C . GLY A 1 84 ? -17.340 0.705 2.765 1.00 73.38 84 GLY A C 1
ATOM 614 O O . GLY A 1 84 ? -18.483 0.785 3.238 1.00 73.38 84 GLY A O 1
ATOM 615 N N . CYS A 1 85 ? -16.455 1.700 2.898 1.00 75.31 85 CYS A N 1
ATOM 616 C CA . CYS A 1 85 ? -16.784 2.983 3.508 1.00 75.31 85 CYS A CA 1
ATOM 617 C C . CYS A 1 85 ? -17.690 3.802 2.566 1.00 75.31 85 CYS A C 1
ATOM 619 O O . CYS A 1 85 ? -17.269 4.148 1.459 1.00 75.31 85 CYS A O 1
ATOM 621 N N . PRO A 1 86 ? -18.900 4.202 2.998 1.00 70.31 86 PRO A N 1
ATOM 622 C CA . PRO A 1 86 ? -19.823 4.981 2.171 1.00 70.31 86 PRO A CA 1
ATOM 623 C C . PRO A 1 86 ? -19.340 6.426 1.956 1.00 70.31 86 PRO A C 1
ATOM 625 O O . PRO A 1 86 ? -19.906 7.166 1.155 1.00 70.31 86 PRO A O 1
ATOM 628 N N . HIS A 1 87 ? -18.289 6.843 2.667 1.00 71.38 87 HIS A N 1
ATOM 629 C CA . HIS A 1 87 ? -17.702 8.181 2.605 1.00 71.38 87 HIS A CA 1
ATOM 630 C C . HIS A 1 87 ? -16.313 8.207 1.955 1.00 71.38 87 HIS A C 1
ATOM 632 O O . HIS A 1 87 ? -15.653 9.241 1.994 1.00 71.38 87 HIS A O 1
ATOM 638 N N . ALA A 1 88 ? -15.873 7.105 1.335 1.00 66.25 88 ALA A N 1
ATOM 639 C CA . ALA A 1 88 ? -14.520 6.948 0.796 1.00 66.25 88 ALA A CA 1
ATOM 640 C C . ALA A 1 88 ? -14.081 8.045 -0.192 1.00 66.25 88 ALA A C 1
ATOM 642 O O . ALA A 1 88 ? -12.905 8.380 -0.250 1.00 66.25 88 ALA A O 1
ATOM 643 N N . GLY A 1 89 ? -15.014 8.619 -0.957 1.00 62.66 89 GLY A N 1
ATOM 644 C CA . GLY A 1 89 ? -14.721 9.661 -1.946 1.00 62.66 89 GLY A CA 1
ATOM 645 C C . GLY A 1 89 ? -14.581 11.084 -1.388 1.00 62.66 89 GLY A C 1
ATOM 646 O O . GLY A 1 89 ? -14.382 12.012 -2.171 1.00 62.66 89 GLY A O 1
ATOM 647 N N . LYS A 1 90 ? -14.728 11.297 -0.073 1.00 64.50 90 LYS A N 1
ATOM 648 C CA . LYS A 1 90 ? -14.683 12.634 0.540 1.00 64.50 90 LYS A CA 1
ATOM 649 C C . LYS A 1 90 ? -13.258 12.978 1.031 1.00 64.50 90 LYS A C 1
ATOM 651 O O . LYS A 1 90 ? -12.616 12.127 1.652 1.00 64.50 90 LYS A O 1
ATOM 656 N N . PRO A 1 91 ? -12.740 14.201 0.784 1.00 59.28 91 PRO A N 1
ATOM 657 C CA . PRO A 1 91 ? -11.433 14.632 1.298 1.00 59.28 91 PRO A CA 1
ATOM 658 C C . PRO A 1 91 ? -11.361 14.527 2.830 1.00 59.28 91 PRO A C 1
ATOM 660 O O . PRO A 1 91 ? -12.236 15.057 3.510 1.00 59.28 91 PRO A O 1
ATOM 663 N N . GLY A 1 92 ? -10.340 13.849 3.372 1.00 56.09 92 GLY A N 1
ATOM 664 C CA . GLY A 1 92 ? -10.195 13.599 4.816 1.00 56.09 92 GLY A CA 1
ATOM 665 C C . GLY A 1 92 ? -11.109 12.504 5.395 1.00 56.09 92 GLY A C 1
ATOM 666 O O . GLY A 1 92 ? -11.074 12.256 6.599 1.00 56.09 92 GLY A O 1
ATOM 667 N N . GLY A 1 93 ? -11.915 11.827 4.569 1.00 61.19 93 GLY A N 1
ATOM 668 C CA . GLY A 1 93 ? -12.887 10.822 5.009 1.00 61.19 93 GLY A CA 1
ATOM 669 C C . GLY A 1 93 ? -14.259 11.433 5.317 1.00 61.19 93 GLY A C 1
ATOM 670 O O . GLY A 1 93 ? -14.683 12.373 4.648 1.00 61.19 93 GLY A O 1
ATOM 671 N N . CYS A 1 94 ? -15.000 10.886 6.290 1.00 53.28 94 CYS A N 1
ATOM 672 C CA . CYS A 1 94 ? -16.297 11.447 6.686 1.00 53.28 94 CYS A CA 1
ATOM 673 C C . CYS A 1 94 ? -16.110 12.867 7.268 1.00 53.28 94 CYS A C 1
ATOM 675 O O . CYS A 1 94 ? -15.424 13.003 8.277 1.00 53.28 94 CYS A O 1
ATOM 677 N N . PRO A 1 95 ? -16.703 13.920 6.674 1.00 42.47 95 PRO A N 1
ATOM 678 C CA . PRO A 1 95 ? -16.572 15.290 7.165 1.00 42.47 95 PRO A CA 1
ATOM 679 C C . PRO A 1 95 ? -17.566 15.626 8.286 1.00 42.47 95 PRO A C 1
ATOM 681 O O . PRO A 1 95 ? -17.572 16.763 8.747 1.00 42.47 95 PRO A O 1
ATOM 684 N N . ASP A 1 96 ? -18.424 14.681 8.687 1.00 45.25 96 ASP A N 1
ATOM 685 C CA . ASP A 1 96 ? -19.442 14.910 9.708 1.00 45.25 96 ASP A CA 1
ATOM 686 C C . ASP A 1 96 ? -19.082 14.179 11.016 1.00 45.25 96 ASP A C 1
ATOM 688 O O . ASP A 1 96 ? -19.231 12.953 11.091 1.00 45.25 96 ASP A O 1
ATOM 692 N N . PRO A 1 97 ? -18.608 14.904 12.049 1.00 43.25 97 PRO A N 1
ATOM 693 C CA . PRO A 1 97 ? -18.335 14.336 13.367 1.00 43.25 97 PRO A CA 1
ATOM 694 C C . PRO A 1 97 ? -19.596 13.831 14.092 1.00 43.25 97 PRO A C 1
ATOM 696 O O . PRO A 1 97 ? -19.462 13.219 15.150 1.00 43.25 97 PRO A O 1
ATOM 699 N N . GLY A 1 98 ? -20.803 14.072 13.556 1.00 46.88 98 GLY A N 1
ATOM 700 C CA . GLY A 1 98 ? -22.063 13.574 14.111 1.00 46.88 98 GLY A CA 1
ATOM 701 C C . GLY A 1 98 ? -22.333 12.082 13.870 1.00 46.88 98 GLY A C 1
ATOM 702 O O . GLY A 1 98 ? -22.944 11.451 14.728 1.00 46.88 98 GLY A O 1
ATOM 703 N N . ASP A 1 99 ? -21.838 11.509 12.763 1.00 43.81 99 ASP A N 1
ATOM 704 C CA . ASP A 1 99 ? -22.105 10.107 12.371 1.00 43.81 99 ASP A CA 1
ATOM 705 C C . ASP A 1 99 ? -20.854 9.206 12.370 1.00 43.81 99 ASP A C 1
ATOM 707 O O . ASP A 1 99 ? -20.966 7.985 12.496 1.00 43.81 99 ASP A O 1
ATOM 711 N N . CYS A 1 100 ? -19.647 9.768 12.230 1.00 48.78 100 CYS A N 1
ATOM 712 C CA . CYS A 1 100 ? -18.386 9.024 12.319 1.00 48.78 100 CYS A CA 1
ATOM 713 C C . CYS A 1 100 ? -17.265 9.910 12.880 1.00 48.78 100 CYS A C 1
ATOM 715 O O . CYS A 1 100 ? -17.067 11.038 12.437 1.00 48.78 100 CYS A O 1
ATOM 717 N N . ALA A 1 101 ? -16.465 9.368 13.800 1.00 56.81 101 ALA A N 1
ATOM 718 C CA . ALA A 1 101 ? -15.192 9.967 14.203 1.00 56.81 101 ALA A CA 1
ATOM 719 C C . ALA A 1 101 ? -14.220 10.086 13.000 1.00 56.81 101 ALA A C 1
ATOM 721 O O . ALA A 1 101 ? -14.412 9.387 11.995 1.00 56.81 101 ALA A O 1
ATOM 722 N N . PRO A 1 102 ? -13.159 10.925 13.080 1.00 64.00 102 PRO A N 1
ATOM 723 C CA . PRO A 1 102 ? -12.105 10.958 12.067 1.00 64.00 102 PRO A CA 1
ATOM 724 C C . PRO A 1 102 ? -11.634 9.544 11.727 1.00 64.00 102 PRO A C 1
ATOM 726 O O . PRO A 1 102 ? -11.420 8.726 12.622 1.00 64.00 102 PRO A O 1
ATOM 729 N N . CYS A 1 103 ? -11.503 9.243 10.434 1.00 74.44 103 CYS A N 1
ATOM 730 C CA . CYS A 1 103 ? -11.195 7.888 9.991 1.00 74.44 103 CYS A CA 1
ATOM 731 C C . CYS A 1 103 ? -9.821 7.456 10.518 1.00 74.44 103 CYS A C 1
ATOM 733 O O . CYS A 1 103 ? -8.789 7.931 10.040 1.00 74.44 103 CYS A O 1
ATOM 735 N N . SER A 1 104 ? -9.814 6.508 11.456 1.00 82.88 104 SER A N 1
ATOM 736 C CA . SER A 1 104 ? -8.607 5.971 12.095 1.00 82.88 104 SER A CA 1
ATOM 737 C C . SER A 1 104 ? -7.700 5.179 11.153 1.00 82.88 104 SER A C 1
ATOM 739 O O . SER A 1 104 ? -6.592 4.830 11.533 1.00 82.88 104 SER A O 1
ATOM 741 N N . VAL A 1 105 ? -8.130 4.942 9.909 1.00 86.69 105 VAL A N 1
ATOM 742 C CA . VAL A 1 105 ? -7.300 4.358 8.845 1.00 86.69 105 VAL A CA 1
ATOM 743 C C . VAL A 1 105 ? -6.768 5.433 7.893 1.00 86.69 105 VAL A C 1
ATOM 745 O O . VAL A 1 105 ? -5.573 5.488 7.614 1.00 86.69 105 VAL A O 1
ATOM 748 N N . GLN A 1 106 ? -7.639 6.309 7.383 1.00 88.00 106 GLN A N 1
ATOM 749 C CA . GLN A 1 106 ? -7.269 7.287 6.355 1.00 88.00 106 GLN A CA 1
ATOM 750 C C . GLN A 1 106 ? -6.390 8.408 6.911 1.00 88.00 106 GLN A C 1
ATOM 752 O O . GLN A 1 106 ? -5.449 8.812 6.235 1.00 88.00 106 GLN A O 1
ATOM 757 N N . VAL A 1 107 ? -6.658 8.883 8.132 1.00 89.25 107 VAL A N 1
ATOM 758 C CA . VAL A 1 107 ? -5.892 9.981 8.738 1.00 89.25 107 VAL A CA 1
ATOM 759 C C . VAL A 1 107 ? -4.413 9.606 8.917 1.00 89.25 107 VAL A C 1
ATOM 761 O O . VAL A 1 107 ? -3.574 10.352 8.408 1.00 89.25 107 VAL A O 1
ATOM 764 N N . PRO A 1 108 ? -4.057 8.450 9.521 1.00 92.38 108 PRO A N 1
ATOM 765 C CA . PRO A 1 108 ? -2.664 8.004 9.576 1.00 92.38 108 PRO A CA 1
ATOM 766 C C . PRO A 1 108 ? -2.013 7.875 8.199 1.00 92.38 108 PRO A C 1
ATOM 768 O O . PRO A 1 108 ? -0.890 8.326 7.998 1.00 92.38 108 PRO A O 1
ATOM 771 N N . VAL A 1 109 ? -2.721 7.304 7.217 1.00 93.88 109 VAL A N 1
ATOM 772 C CA . VAL A 1 109 ? -2.181 7.124 5.862 1.00 93.88 109 VAL A CA 1
ATOM 773 C C . VAL A 1 109 ? -1.913 8.464 5.182 1.00 93.88 109 VAL A C 1
ATOM 775 O O . VAL A 1 109 ? -0.860 8.629 4.570 1.00 93.88 109 VAL A O 1
ATOM 778 N N . GLU A 1 110 ? -2.829 9.427 5.281 1.00 92.56 110 GLU A N 1
ATOM 779 C CA . GLU A 1 110 ? -2.651 10.767 4.718 1.00 92.56 110 GLU A CA 1
ATOM 780 C C . GLU A 1 110 ? -1.511 11.530 5.394 1.00 92.56 110 GLU A C 1
ATOM 782 O O . GLU A 1 110 ? -0.717 12.174 4.702 1.00 92.56 110 GLU A O 1
ATOM 787 N N . ASP A 1 111 ? -1.395 11.434 6.719 1.00 94.25 111 ASP A N 1
ATOM 788 C CA . ASP A 1 111 ? -0.306 12.056 7.468 1.00 94.25 111 ASP A CA 1
ATOM 789 C C . ASP A 1 111 ? 1.050 11.451 7.076 1.00 94.25 111 ASP A C 1
ATOM 791 O O . ASP A 1 111 ? 1.979 12.176 6.714 1.00 94.25 111 ASP A O 1
ATOM 795 N N . THR A 1 112 ? 1.152 10.121 6.986 1.00 96.75 112 THR A N 1
ATOM 796 C CA . THR A 1 112 ? 2.359 9.457 6.471 1.00 96.75 112 THR A CA 1
ATOM 797 C C . THR A 1 112 ? 2.611 9.789 4.998 1.00 96.75 112 THR A C 1
ATOM 799 O O . THR A 1 112 ? 3.764 9.920 4.576 1.00 96.75 112 THR A O 1
ATOM 802 N N . LEU A 1 113 ? 1.564 9.955 4.183 1.00 94.38 113 LEU A N 1
ATOM 803 C CA . LEU A 1 113 ? 1.706 10.332 2.777 1.00 94.38 113 LEU A CA 1
ATOM 804 C C . LEU A 1 113 ? 2.275 11.748 2.620 1.00 94.38 113 LEU A C 1
ATOM 806 O O . LEU A 1 113 ? 3.102 11.976 1.733 1.00 94.38 113 LEU A O 1
ATOM 810 N N . ARG A 1 114 ? 1.828 12.684 3.457 1.00 93.69 114 ARG A N 1
ATOM 811 C CA . ARG A 1 114 ? 2.164 14.106 3.363 1.00 93.69 114 ARG A CA 1
ATOM 812 C C . ARG A 1 114 ? 3.463 14.447 4.082 1.00 93.69 114 ARG A C 1
ATOM 814 O O . ARG A 1 114 ? 4.320 15.110 3.508 1.00 93.69 114 ARG A O 1
ATOM 821 N N . ASN A 1 115 ? 3.597 13.976 5.314 1.00 95.56 115 ASN A N 1
ATOM 822 C CA . ASN A 1 115 ? 4.636 14.400 6.248 1.00 95.56 115 ASN A CA 1
ATOM 823 C C . ASN A 1 115 ? 5.7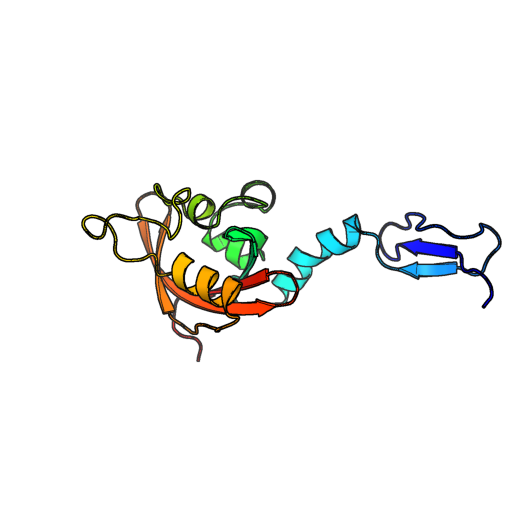02 13.320 6.465 1.00 95.56 115 ASN A C 1
ATOM 825 O O . ASN A 1 115 ? 6.768 13.601 7.001 1.00 95.56 115 ASN A O 1
ATOM 829 N N . GLY A 1 116 ? 5.434 12.080 6.043 1.00 95.69 116 GLY A N 1
ATOM 830 C CA . GLY A 1 116 ? 6.322 10.946 6.301 1.00 95.69 116 GLY A CA 1
ATOM 831 C C . GLY A 1 116 ? 6.263 10.431 7.741 1.00 95.69 116 GLY A C 1
ATOM 832 O O . GLY A 1 116 ? 6.980 9.482 8.04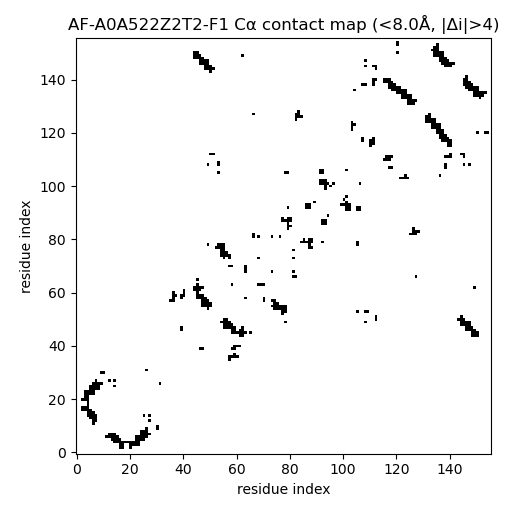9 1.00 95.69 116 GLY A O 1
ATOM 833 N N . THR A 1 117 ? 5.411 11.008 8.593 1.00 97.12 117 THR A N 1
ATOM 834 C CA . THR A 1 117 ? 5.193 10.582 9.979 1.00 97.12 117 THR A CA 1
ATOM 835 C C . THR A 1 117 ? 4.618 9.164 10.003 1.00 97.12 117 THR A C 1
ATOM 837 O O . THR A 1 117 ? 3.528 8.958 9.461 1.00 97.12 117 THR A O 1
ATOM 840 N N . PRO A 1 118 ? 5.320 8.168 10.568 1.00 96.62 118 PRO A N 1
ATOM 841 C CA . PRO A 1 118 ? 4.763 6.835 10.744 1.00 96.62 118 PRO A CA 1
ATOM 842 C C . PRO A 1 118 ? 3.755 6.829 11.894 1.00 96.62 118 PRO A C 1
ATOM 844 O O . PRO A 1 118 ? 3.886 7.592 12.850 1.00 96.62 118 PRO A O 1
ATOM 847 N N . HIS A 1 119 ? 2.787 5.927 11.812 1.00 96.38 119 HIS A N 1
ATOM 848 C CA . HIS A 1 119 ? 1.856 5.628 12.894 1.00 96.38 119 HIS A CA 1
ATOM 849 C C . HIS A 1 119 ? 1.960 4.143 13.206 1.00 96.38 119 HIS A C 1
ATOM 851 O O . HIS A 1 119 ? 2.042 3.337 12.284 1.00 96.38 119 HIS A O 1
ATOM 857 N N . GLU A 1 120 ? 1.990 3.783 14.482 1.00 95.06 120 GLU A N 1
ATOM 858 C CA . GLU A 1 120 ? 2.152 2.398 14.928 1.00 95.06 120 GLU A CA 1
ATOM 859 C C . GLU A 1 120 ? 0.949 2.013 15.782 1.00 95.06 120 GLU A C 1
ATOM 861 O O . GLU A 1 120 ? 0.541 2.779 16.656 1.00 95.06 120 GLU A O 1
ATOM 866 N N . ASP A 1 121 ? 0.362 0.857 15.469 1.00 92.88 121 ASP A N 1
ATOM 867 C CA . ASP A 1 121 ? -0.747 0.236 16.191 1.00 92.88 121 ASP A CA 1
ATOM 868 C C . ASP A 1 121 ? -1.874 1.212 16.559 1.00 92.88 121 ASP A C 1
ATOM 870 O O . ASP A 1 121 ? -2.371 1.254 17.686 1.00 92.88 121 ASP A O 1
ATOM 874 N N . VAL A 1 122 ? -2.313 2.013 15.586 1.00 91.88 122 VAL A N 1
ATOM 875 C CA . VAL A 1 122 ? -3.453 2.911 15.772 1.00 91.88 122 VAL A CA 1
ATOM 876 C C . VAL A 1 122 ? -4.735 2.076 15.778 1.00 91.88 122 VAL A C 1
ATOM 878 O O . VAL A 1 122 ? -5.016 1.408 14.779 1.00 91.88 122 VAL A O 1
ATOM 881 N N . PRO A 1 123 ? -5.547 2.109 16.851 1.00 88.94 123 PRO A N 1
ATOM 882 C CA . PRO A 1 123 ? -6.804 1.378 16.888 1.00 88.94 123 PRO A CA 1
ATOM 883 C C . PRO A 1 123 ? -7.750 1.855 15.785 1.00 88.94 1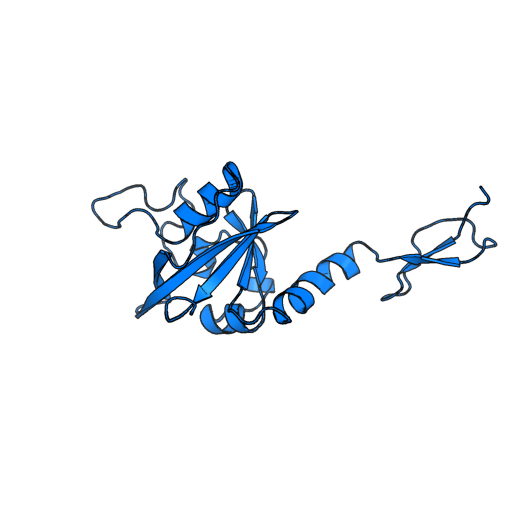23 PRO A C 1
ATOM 885 O O . PRO A 1 123 ? -8.037 3.048 15.652 1.00 88.94 123 PRO A O 1
ATOM 888 N N . ALA A 1 124 ? -8.277 0.911 15.019 1.00 85.75 124 ALA A N 1
ATOM 889 C CA . ALA A 1 124 ? -9.208 1.165 13.941 1.00 85.75 124 ALA A CA 1
ATOM 890 C C . ALA A 1 124 ? -10.364 0.167 13.939 1.00 85.75 124 ALA A C 1
ATOM 892 O O . ALA A 1 124 ? -10.306 -0.913 14.525 1.00 85.75 124 ALA A O 1
ATOM 893 N N . VAL A 1 125 ? -11.444 0.551 13.265 1.00 77.44 125 VAL A N 1
ATOM 894 C CA . VAL A 1 125 ? -12.592 -0.323 13.047 1.00 77.44 125 VAL A CA 1
ATOM 895 C C . VAL A 1 125 ? -12.882 -0.353 11.558 1.00 77.44 125 VAL A C 1
ATOM 897 O O . VAL A 1 125 ? -13.191 0.674 10.955 1.00 77.44 125 VAL A O 1
ATOM 900 N N . LEU A 1 126 ? -12.779 -1.537 10.963 1.00 74.38 126 LEU A N 1
ATOM 901 C CA . LEU A 1 126 ? -13.171 -1.771 9.583 1.00 74.38 126 LEU A CA 1
ATOM 902 C C . LEU A 1 126 ? -14.630 -2.204 9.548 1.00 74.38 126 LEU A C 1
ATOM 904 O O . LEU A 1 126 ? -15.051 -3.091 10.293 1.00 74.38 126 LEU A O 1
ATOM 908 N N . ARG A 1 127 ? -15.403 -1.582 8.657 1.00 68.69 127 ARG A N 1
ATOM 909 C CA . ARG A 1 127 ? -16.790 -1.963 8.409 1.00 68.69 127 ARG A CA 1
ATOM 910 C C . ARG A 1 127 ? -16.897 -2.727 7.098 1.00 68.69 127 ARG A C 1
ATOM 912 O O . ARG A 1 127 ? -17.176 -2.136 6.061 1.00 68.69 127 ARG A O 1
ATOM 919 N N . VAL A 1 128 ? -16.704 -4.037 7.157 1.00 67.38 128 VAL A N 1
ATOM 920 C CA . VAL A 1 128 ? -16.892 -4.913 5.998 1.00 67.38 128 VAL A CA 1
ATOM 921 C C . VAL A 1 128 ? -18.343 -5.392 5.995 1.00 67.38 128 VAL A C 1
ATOM 923 O O . VAL A 1 128 ? -18.793 -6.041 6.940 1.00 67.38 128 VAL A O 1
ATOM 926 N N . GLU A 1 129 ? -19.093 -5.023 4.954 1.00 68.25 129 GLU A N 1
ATOM 927 C CA . GLU A 1 129 ? -20.542 -5.254 4.855 1.00 68.25 129 GLU A CA 1
ATOM 928 C C . GLU A 1 129 ? -21.308 -4.705 6.082 1.00 68.25 129 GLU A C 1
ATOM 930 O O . GLU A 1 129 ? -21.353 -3.492 6.295 1.00 68.25 129 GLU A O 1
ATOM 935 N N . SER A 1 130 ? -21.912 -5.583 6.892 1.00 67.19 130 SER A N 1
ATOM 936 C CA . SER A 1 130 ? -22.645 -5.250 8.124 1.00 67.19 130 SER A CA 1
ATOM 937 C C . SER A 1 130 ? -21.885 -5.617 9.406 1.00 67.19 130 SER A C 1
ATOM 939 O O . SER A 1 130 ? -22.482 -5.645 10.481 1.00 67.19 130 SER A O 1
ATOM 941 N N . ARG A 1 131 ? -20.586 -5.932 9.319 1.00 66.44 131 ARG A N 1
ATOM 942 C CA . ARG A 1 131 ? -19.753 -6.302 10.472 1.00 66.44 131 ARG A CA 1
ATOM 943 C C . ARG A 1 131 ? -18.766 -5.193 10.810 1.00 66.44 131 ARG A C 1
ATOM 945 O O . ARG A 1 131 ? -18.195 -4.573 9.919 1.00 66.44 131 ARG A O 1
ATOM 952 N N . TYR A 1 132 ? -18.542 -4.997 12.106 1.00 74.75 132 TYR A N 1
ATOM 953 C CA . TYR A 1 132 ? -17.481 -4.145 12.635 1.00 74.75 132 TYR A CA 1
ATOM 954 C C . TYR A 1 132 ? -16.340 -5.034 13.111 1.00 74.75 132 TYR A C 1
ATOM 956 O O . TYR A 1 132 ? -16.527 -5.871 13.994 1.00 74.75 132 TYR A O 1
ATOM 964 N N . ILE A 1 133 ? -15.174 -4.868 12.504 1.00 78.25 133 ILE A N 1
ATOM 965 C CA . ILE A 1 133 ? -13.970 -5.627 12.819 1.00 78.25 133 ILE A CA 1
ATOM 966 C C . ILE A 1 133 ? -13.014 -4.655 13.510 1.00 78.25 133 ILE A C 1
ATOM 968 O O . ILE A 1 133 ? -12.606 -3.687 12.867 1.00 78.25 133 ILE A O 1
ATOM 972 N N . PRO A 1 134 ? -12.692 -4.842 14.802 1.00 83.12 134 PRO A N 1
ATOM 973 C CA . PRO A 1 134 ? -11.626 -4.087 15.444 1.00 83.12 134 PRO A CA 1
ATOM 974 C C . PRO A 1 134 ? -10.267 -4.580 14.938 1.00 83.12 134 PRO A C 1
ATOM 976 O O . PRO A 1 134 ? -10.057 -5.780 14.758 1.00 83.12 134 PRO A O 1
ATOM 979 N N . LEU A 1 135 ? -9.354 -3.646 14.708 1.00 87.12 135 LEU A N 1
ATOM 980 C CA . LEU A 1 135 ? -7.981 -3.909 14.288 1.00 87.12 135 LEU A CA 1
ATOM 981 C C . LEU A 1 135 ? -7.067 -2.764 14.721 1.00 87.12 135 LEU A C 1
ATOM 983 O O . LEU A 1 135 ? -7.505 -1.760 15.279 1.00 87.12 135 LEU A O 1
ATOM 987 N N . TYR A 1 136 ? -5.800 -2.914 14.387 1.00 91.00 136 TYR A N 1
ATOM 988 C CA . TYR A 1 136 ? -4.747 -1.937 14.545 1.00 91.00 136 TYR A CA 1
ATOM 989 C C . TYR A 1 136 ? -4.142 -1.654 13.176 1.00 91.00 136 TYR A C 1
ATOM 991 O O . TYR A 1 136 ? -3.991 -2.566 12.358 1.00 91.00 136 TYR A O 1
ATOM 999 N N . VAL A 1 137 ? -3.832 -0.390 12.908 1.00 93.31 137 VAL A N 1
ATOM 1000 C CA . VAL A 1 137 ? -3.162 0.011 11.674 1.00 93.31 137 VAL A CA 1
ATOM 1001 C C . VAL A 1 137 ? -1.793 0.591 11.954 1.00 93.31 137 VAL A C 1
ATOM 1003 O O . VAL A 1 137 ? -1.625 1.442 12.826 1.00 93.31 137 VAL A O 1
ATOM 1006 N N . THR A 1 138 ? -0.832 0.163 11.145 1.00 95.69 138 THR A N 1
ATOM 1007 C CA . THR A 1 138 ? 0.534 0.681 11.161 1.00 95.69 138 THR A CA 1
ATOM 1008 C C . THR A 1 138 ? 0.865 1.228 9.782 1.00 95.69 138 THR A C 1
ATOM 1010 O O . THR A 1 138 ? 0.620 0.571 8.768 1.00 95.69 138 THR A O 1
ATOM 1013 N N . THR A 1 139 ? 1.425 2.434 9.726 1.00 97.19 139 THR A N 1
ATOM 1014 C CA . THR A 1 139 ? 1.823 3.100 8.488 1.00 97.19 139 THR A CA 1
ATOM 1015 C C . THR A 1 139 ? 3.326 3.349 8.445 1.00 97.19 139 THR A C 1
ATOM 1017 O O . THR A 1 139 ? 3.939 3.883 9.369 1.00 97.19 139 THR A O 1
ATOM 1020 N N . ARG A 1 140 ? 3.949 2.991 7.321 1.00 97.00 140 ARG A N 1
ATOM 1021 C CA . ARG A 1 140 ? 5.374 3.239 7.055 1.00 97.00 140 ARG A CA 1
ATOM 1022 C C . ARG A 1 140 ? 5.534 3.929 5.708 1.00 97.00 140 ARG A C 1
ATOM 1024 O O . ARG A 1 140 ? 5.012 3.463 4.695 1.00 97.00 140 ARG A O 1
ATOM 1031 N N . ARG A 1 141 ? 6.296 5.024 5.665 1.00 97.06 141 ARG A N 1
ATOM 1032 C CA . ARG A 1 141 ? 6.648 5.687 4.404 1.00 97.06 141 ARG A CA 1
ATOM 1033 C C . ARG A 1 141 ? 7.633 4.824 3.618 1.00 97.06 141 ARG A C 1
ATOM 1035 O O . ARG A 1 141 ? 8.666 4.422 4.144 1.00 97.06 141 ARG A O 1
ATOM 1042 N N . VAL A 1 142 ? 7.355 4.608 2.335 1.00 95.00 142 VAL A N 1
ATOM 1043 C CA . VAL A 1 142 ? 8.269 3.943 1.398 1.00 95.00 142 VAL A CA 1
ATOM 1044 C C . VAL A 1 142 ? 8.413 4.754 0.114 1.00 95.00 142 VAL A C 1
ATOM 1046 O O . VAL A 1 142 ? 7.653 5.684 -0.168 1.00 95.00 142 VAL A O 1
ATOM 1049 N N . LYS A 1 143 ? 9.406 4.410 -0.710 1.00 88.94 143 LYS A N 1
ATOM 1050 C CA . LYS A 1 143 ? 9.533 5.019 -2.035 1.00 88.94 143 LYS A CA 1
ATOM 1051 C C . LYS A 1 143 ? 8.344 4.595 -2.900 1.00 88.94 143 LYS A C 1
ATOM 1053 O O . LYS A 1 143 ? 8.229 3.431 -3.265 1.00 88.94 143 LYS A O 1
ATOM 1058 N N . GLY A 1 144 ? 7.496 5.559 -3.253 1.00 86.25 144 GLY A N 1
ATOM 1059 C CA . GLY A 1 144 ? 6.308 5.335 -4.081 1.00 86.25 144 GLY A CA 1
ATOM 1060 C C . GLY A 1 144 ? 4.992 5.203 -3.312 1.00 86.25 144 GLY A C 1
ATOM 1061 O O . GLY A 1 144 ? 3.976 4.954 -3.956 1.00 86.25 144 GLY A O 1
ATOM 1062 N N . GLY A 1 145 ? 4.984 5.386 -1.985 1.00 95.50 145 GLY A N 1
ATOM 1063 C CA . GLY A 1 145 ? 3.742 5.402 -1.215 1.00 95.50 145 GLY A CA 1
ATOM 1064 C C . GLY A 1 145 ? 3.917 5.157 0.282 1.00 95.50 145 GLY A C 1
ATOM 1065 O O . GLY A 1 145 ? 4.948 5.471 0.878 1.00 95.50 145 GLY A O 1
ATOM 1066 N N . VAL A 1 146 ? 2.887 4.581 0.881 1.00 97.56 146 VAL A N 1
ATOM 1067 C CA . VAL A 1 146 ? 2.809 4.169 2.280 1.00 97.56 146 VAL A CA 1
ATOM 1068 C C . VAL A 1 146 ? 2.452 2.692 2.323 1.00 97.56 146 VAL A C 1
ATOM 1070 O O . VAL A 1 146 ? 1.541 2.256 1.623 1.00 97.56 146 VAL A O 1
ATOM 1073 N N . LEU A 1 147 ? 3.172 1.924 3.132 1.00 97.25 147 LEU A N 1
ATOM 1074 C CA . LEU A 1 147 ? 2.734 0.594 3.537 1.00 97.25 147 LEU A CA 1
ATOM 1075 C C . LEU A 1 147 ? 1.765 0.759 4.702 1.00 97.25 147 LEU A C 1
ATOM 1077 O O . LEU A 1 147 ? 2.127 1.368 5.705 1.00 97.25 147 LEU A O 1
ATOM 1081 N N . LEU A 1 148 ? 0.556 0.241 4.537 1.00 96.62 148 LEU A N 1
ATOM 1082 C CA . LEU A 1 148 ? -0.469 0.124 5.563 1.00 96.62 148 LEU A CA 1
ATOM 1083 C C . LEU A 1 148 ? -0.568 -1.347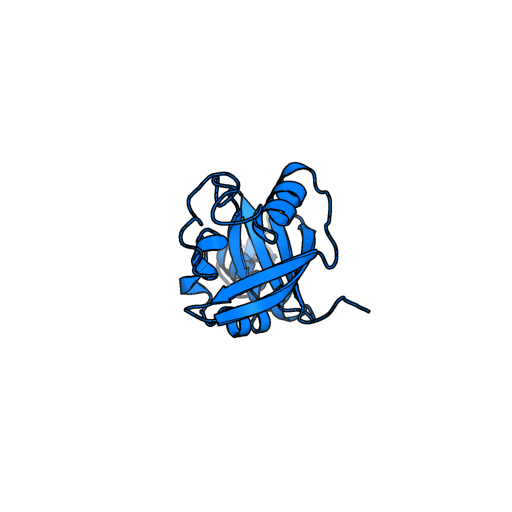 5.962 1.00 96.62 148 LEU A C 1
ATOM 1085 O O . LEU A 1 148 ? -0.989 -2.162 5.143 1.00 96.62 148 LEU A O 1
ATOM 1089 N N . SER A 1 149 ? -0.198 -1.675 7.194 1.00 95.56 149 SER A N 1
ATOM 1090 C CA . SER A 1 149 ? -0.404 -3.003 7.777 1.00 95.56 149 SER A CA 1
ATOM 1091 C C . SER A 1 149 ? -1.685 -3.032 8.607 1.00 95.56 149 SER A C 1
ATOM 1093 O O . SER A 1 149 ? -1.998 -2.054 9.287 1.00 95.56 149 SER A O 1
ATOM 1095 N N . LEU A 1 150 ? -2.412 -4.148 8.546 1.00 92.12 150 LEU A N 1
ATOM 1096 C CA . LEU A 1 150 ? -3.622 -4.426 9.317 1.00 92.12 150 LEU A CA 1
ATOM 1097 C C . LEU A 1 150 ? -3.320 -5.546 10.328 1.00 92.12 150 LEU A C 1
ATOM 1099 O O . LEU A 1 150 ? -3.011 -6.667 9.925 1.00 92.12 150 LEU A O 1
ATOM 1103 N N . GLY A 1 151 ? -3.412 -5.253 11.626 1.00 88.31 151 GLY A N 1
ATOM 1104 C CA . GLY A 1 151 ? -3.181 -6.202 12.723 1.00 88.31 151 GLY A CA 1
ATOM 1105 C C . GLY A 1 151 ? -4.436 -6.438 13.566 1.00 88.31 151 GLY A C 1
ATOM 1106 O O . GLY A 1 151 ? -5.270 -5.550 13.701 1.00 88.31 151 GLY A O 1
ATOM 1107 N N . ARG A 1 152 ? -4.607 -7.628 14.156 1.00 79.31 152 ARG A N 1
ATOM 1108 C CA . ARG A 1 152 ? -5.740 -7.918 15.073 1.00 79.31 152 ARG A CA 1
ATOM 1109 C C . ARG A 1 152 ? -5.439 -7.600 16.540 1.00 79.31 152 ARG A C 1
ATOM 1111 O O . ARG A 1 152 ? -6.352 -7.516 17.355 1.00 79.31 152 ARG A O 1
ATOM 1118 N N . SER A 1 153 ? -4.168 -7.414 16.854 1.00 73.75 153 SER A N 1
ATOM 1119 C CA . SER A 1 153 ? -3.624 -6.978 18.135 1.00 73.75 153 SER A CA 1
ATOM 1120 C C . SER A 1 153 ? -2.530 -5.943 17.859 1.00 73.75 153 SER A C 1
ATOM 1122 O O . SER A 1 153 ? -2.083 -5.857 16.710 1.00 73.75 153 SER A O 1
ATOM 1124 N N . PRO A 1 154 ? -2.086 -5.180 18.872 1.00 68.50 154 PRO A N 1
ATOM 1125 C CA . PRO A 1 154 ? -0.831 -4.451 18.776 1.00 68.50 154 PRO A CA 1
ATOM 1126 C C . PRO A 1 154 ? 0.299 -5.409 18.394 1.00 68.50 154 PRO A C 1
ATOM 1128 O O . PRO A 1 154 ? 0.238 -6.606 18.703 1.00 68.50 154 PRO A O 1
ATOM 1131 N N . SER A 1 155 ? 1.290 -4.880 17.697 1.00 61.81 155 SER A N 1
ATOM 1132 C CA . SER A 1 155 ? 2.500 -5.608 17.344 1.00 61.81 155 SER A CA 1
ATOM 1133 C C . SER A 1 155 ? 3.355 -5.751 18.615 1.00 61.81 155 SER A C 1
ATOM 1135 O O . SER A 1 155 ? 3.543 -4.759 19.319 1.00 61.81 155 SER A O 1
ATOM 1137 N N . ASP A 1 156 ? 3.825 -6.962 18.938 1.00 52.38 156 ASP A N 1
ATOM 1138 C CA . ASP A 1 156 ? 4.742 -7.208 20.074 1.00 52.38 156 ASP A CA 1
ATOM 1139 C C . ASP A 1 156 ? 6.138 -6.590 19.854 1.00 52.38 156 ASP A C 1
ATOM 1141 O O . ASP A 1 156 ? 6.652 -6.655 18.708 1.00 52.38 156 ASP A O 1
#

pLDDT: mean 85.33, std 13.33, range [42.47, 97.56]

Mean predicted aligned error: 7.42 Å

Solvent-accessible surface area (backbone atoms only — not comparable to full-atom values): 8722 Å² total; per-residue (Å²): 132,84,74,50,15,33,27,17,69,79,84,58,47,80,70,51,60,51,90,89,33,64,76,45,74,45,76,44,72,70,60,54,58,67,43,49,37,63,56,40,54,73,46,93,52,24,28,34,37,28,28,78,88,51,15,25,70,43,48,8,67,56,29,26,62,76,59,70,50,55,66,88,78,37,50,71,32,40,55,35,52,61,44,59,41,95,39,37,91,38,84,84,31,55,87,46,76,88,85,38,67,75,37,52,61,56,51,50,49,50,44,19,65,75,71,49,50,62,40,74,53,35,70,29,72,47,42,55,86,96,44,80,43,73,32,17,34,29,34,42,60,50,96,81,34,28,41,38,33,54,34,83,54,72,82,131

Foldseek 3Di:
DDWEWEAAPPPRHTPDTDPPHHYDYDHDPVRVLVCPQVVQQPDPFFKFFAAPPQATSYTYPRVCVVLVHDGVVRHRDRPCVSLVQPQSPPVQGDPDPVPDDRAQQVVQQVCCRPPVDWDFFRWHWGCRPNDTQIWGWTWGDDVRGIMIGTGSGGDD